Protein AF-A0A967AVQ7-F1 (afdb_monomer_lite)

Secondary structure (DSSP, 8-state):
-------S------EEEEEEEEE--TTEEEEEEEEEEEEETTEEEEEEEEEEEETTS-EEEEEEEEEEE-----

Radius of gyration: 19.81 Å; chains: 1; bounding box: 42×35×55 Å

pLDDT: mean 80.13, std 14.63, range [36.59, 94.0]

Foldseek 3Di:
DDDDPDDDDPDQDFDKDWDWDWDDDPFKIKIKIWIWTDRGVQWIKIKIKIWMATPVRHTDDIDIDIDTDDDDDD

Structure (mmCIF, N/CA/C/O backbone):
data_AF-A0A967AVQ7-F1
#
_entry.id   AF-A0A96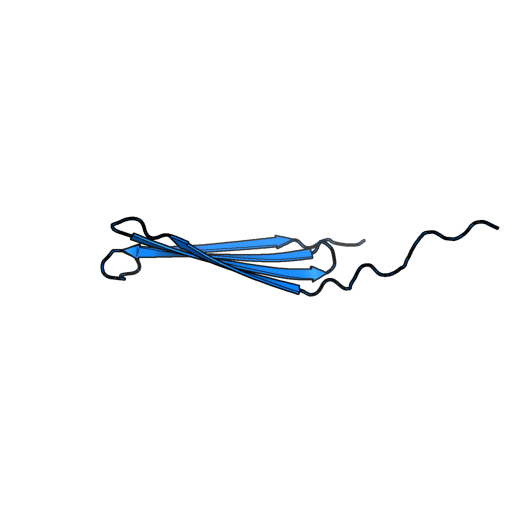7AVQ7-F1
#
loop_
_atom_site.group_PDB
_atom_site.id
_atom_site.type_symbol
_atom_site.label_atom_id
_atom_site.label_alt_id
_atom_site.label_comp_id
_atom_site.label_asym_id
_atom_site.label_entity_id
_atom_site.label_seq_id
_atom_site.pdbx_PDB_ins_code
_atom_site.Cartn_x
_atom_site.Cartn_y
_atom_site.Cartn_z
_atom_site.occupancy
_atom_site.B_iso_or_equiv
_atom_site.auth_seq_id
_atom_site.auth_comp_id
_atom_site.auth_asym_id
_atom_site.auth_atom_id
_atom_site.pdbx_PDB_model_num
ATOM 1 N N . MET A 1 1 ? 25.860 31.178 -34.389 1.00 46.62 1 MET A N 1
ATOM 2 C CA . MET A 1 1 ? 25.939 29.726 -34.115 1.00 46.62 1 MET A CA 1
ATOM 3 C C . MET A 1 1 ? 24.764 29.380 -33.210 1.00 46.62 1 MET A C 1
ATOM 5 O O . MET A 1 1 ? 24.628 30.072 -32.206 1.00 46.62 1 MET A O 1
ATOM 9 N N . PRO A 1 2 ? 23.865 28.444 -33.563 1.00 49.91 2 PRO A N 1
ATOM 10 C CA . PRO A 1 2 ? 22.739 28.115 -32.701 1.00 49.91 2 PRO A CA 1
ATOM 11 C C . PRO A 1 2 ? 23.219 27.211 -31.561 1.00 49.91 2 PRO A C 1
ATOM 13 O O . PRO A 1 2 ? 23.973 26.265 -31.781 1.00 49.91 2 PRO A O 1
ATOM 16 N N . VAL A 1 3 ? 22.809 27.536 -30.338 1.00 58.34 3 VAL A N 1
ATOM 17 C CA . VAL A 1 3 ? 23.064 26.730 -29.139 1.00 58.34 3 VAL A CA 1
ATOM 18 C C . VAL A 1 3 ? 22.096 25.540 -29.156 1.00 58.34 3 VAL A C 1
ATOM 20 O O . VAL A 1 3 ? 20.898 25.771 -29.333 1.00 58.34 3 VAL A O 1
ATOM 23 N N . PRO A 1 4 ? 22.542 24.285 -28.964 1.00 52.12 4 PRO A N 1
ATOM 24 C CA . PRO A 1 4 ? 21.614 23.180 -28.802 1.00 52.12 4 PRO A CA 1
ATOM 25 C C . PRO A 1 4 ? 20.983 23.259 -27.408 1.00 52.12 4 PRO A C 1
ATOM 27 O O . PRO A 1 4 ? 21.630 23.009 -26.393 1.00 52.12 4 PRO A O 1
ATOM 30 N N . LEU A 1 5 ? 19.701 23.613 -27.368 1.00 56.94 5 LEU A N 1
ATOM 31 C CA . LEU A 1 5 ? 18.819 23.373 -26.231 1.00 56.94 5 LEU A CA 1
ATOM 32 C C . LEU A 1 5 ? 18.253 21.964 -26.368 1.00 56.94 5 LEU A C 1
ATOM 34 O O . LEU A 1 5 ? 17.206 21.821 -26.978 1.00 56.94 5 LEU A O 1
ATOM 38 N N . THR A 1 6 ? 18.921 20.949 -25.823 1.00 60.44 6 THR A N 1
ATOM 39 C CA . THR A 1 6 ? 18.293 19.677 -25.416 1.00 60.44 6 THR A CA 1
ATOM 40 C C . THR A 1 6 ? 19.348 18.759 -24.801 1.00 60.44 6 THR A C 1
ATOM 42 O O . THR A 1 6 ? 20.476 18.728 -25.278 1.00 60.44 6 THR A O 1
ATOM 45 N N . TYR A 1 7 ? 18.951 17.987 -23.782 1.00 42.56 7 TYR A N 1
ATOM 46 C CA . TYR A 1 7 ? 19.668 16.846 -23.172 1.00 42.56 7 TYR A CA 1
ATOM 47 C C . TYR A 1 7 ? 20.512 17.062 -21.903 1.00 42.56 7 TYR A C 1
ATOM 49 O O . TYR A 1 7 ? 21.308 16.193 -21.556 1.00 42.56 7 TYR A O 1
ATOM 57 N N . TRP A 1 8 ? 20.272 18.110 -21.111 1.00 36.59 8 TRP A N 1
ATOM 58 C CA . TRP A 1 8 ? 20.769 18.130 -19.726 1.00 36.59 8 TRP A CA 1
ATOM 59 C C . TRP A 1 8 ? 19.756 17.471 -18.772 1.00 36.59 8 TRP A C 1
ATOM 61 O O . TRP A 1 8 ? 18.828 18.097 -18.273 1.00 36.59 8 TRP A O 1
ATOM 71 N N . THR A 1 9 ? 19.941 16.155 -18.609 1.00 46.78 9 THR A N 1
ATOM 72 C CA . THR A 1 9 ? 19.546 15.289 -17.478 1.00 46.78 9 THR A CA 1
ATOM 73 C C . THR A 1 9 ? 18.105 15.393 -16.963 1.00 46.78 9 THR A C 1
ATOM 75 O O . THR A 1 9 ? 17.830 16.040 -15.955 1.00 46.78 9 THR A O 1
ATOM 78 N N . ILE A 1 10 ? 17.202 14.610 -17.563 1.00 56.69 10 ILE A N 1
ATOM 79 C CA . ILE A 1 10 ? 16.086 14.034 -16.796 1.00 56.69 10 ILE A CA 1
ATOM 80 C C . ILE A 1 10 ? 16.749 13.194 -15.693 1.00 56.69 10 ILE A C 1
ATOM 82 O O . ILE A 1 10 ? 17.552 12.321 -16.040 1.00 56.69 10 ILE A O 1
ATOM 86 N N . PRO A 1 11 ? 16.511 13.442 -14.392 1.00 54.19 11 PRO A N 1
ATOM 87 C CA . PRO A 1 11 ? 17.062 12.558 -13.382 1.00 54.19 11 PRO A CA 1
ATOM 88 C C . PRO A 1 11 ? 16.518 11.158 -13.663 1.00 54.19 11 PRO A C 1
ATOM 90 O O . PRO A 1 11 ? 15.339 11.001 -13.979 1.00 54.19 11 PRO A O 1
ATOM 93 N N . LEU A 1 12 ? 17.385 10.149 -13.598 1.00 55.78 12 LEU A N 1
ATOM 94 C CA . LEU A 1 12 ? 16.986 8.747 -13.537 1.00 55.78 12 LEU A CA 1
ATOM 95 C C . LEU A 1 12 ? 16.077 8.631 -12.308 1.00 55.78 12 LEU A C 1
ATOM 97 O O . LEU A 1 12 ? 16.549 8.545 -11.178 1.00 55.78 12 LEU A O 1
ATOM 101 N N . VAL A 1 13 ? 14.773 8.810 -12.515 1.00 61.41 13 VAL A N 1
ATOM 102 C CA . VAL A 1 13 ? 13.793 8.907 -11.443 1.00 61.41 13 VAL A CA 1
ATOM 103 C C . VAL A 1 13 ? 13.623 7.503 -10.883 1.00 61.41 13 VAL A C 1
ATOM 105 O O . VAL A 1 13 ? 12.868 6.677 -11.387 1.00 61.41 13 VAL A O 1
ATOM 108 N N . PHE A 1 14 ? 14.419 7.245 -9.855 1.00 63.06 14 PHE A N 1
ATOM 109 C CA . PHE A 1 14 ? 14.240 6.168 -8.911 1.00 63.06 14 PHE A CA 1
ATOM 110 C C . PHE A 1 14 ? 13.932 6.818 -7.567 1.00 63.06 14 PHE A C 1
ATOM 112 O O . PHE A 1 14 ? 14.821 7.359 -6.908 1.00 63.06 14 PHE A O 1
ATOM 119 N N . TRP A 1 15 ? 12.662 6.828 -7.174 1.00 74.31 15 TRP A N 1
ATOM 120 C CA . TRP A 1 15 ? 12.271 7.273 -5.841 1.00 74.31 15 TRP A CA 1
ATOM 121 C C . TRP A 1 15 ? 11.059 6.492 -5.342 1.00 74.31 15 TRP A C 1
ATOM 123 O O . TRP A 1 15 ? 10.209 6.035 -6.109 1.00 74.31 15 TRP A O 1
ATOM 133 N N . ILE A 1 16 ? 10.993 6.338 -4.021 1.00 82.88 16 ILE A N 1
ATOM 134 C CA . ILE A 1 16 ? 9.865 5.741 -3.312 1.00 82.88 16 ILE A CA 1
ATOM 135 C C . ILE A 1 16 ? 9.214 6.852 -2.490 1.00 82.88 16 ILE A C 1
ATOM 137 O O . ILE A 1 16 ? 9.889 7.521 -1.710 1.00 82.88 16 ILE A O 1
ATOM 141 N N . ARG A 1 17 ? 7.906 7.064 -2.661 1.00 84.88 17 ARG A N 1
ATOM 142 C CA . ARG A 1 17 ? 7.096 7.835 -1.712 1.00 84.88 17 ARG A CA 1
ATOM 143 C C . ARG A 1 17 ? 6.256 6.868 -0.913 1.00 84.88 17 ARG A C 1
ATOM 145 O O . ARG A 1 17 ? 5.533 6.045 -1.470 1.00 84.88 17 ARG A O 1
ATOM 152 N N . HIS A 1 18 ? 6.341 7.023 0.394 1.00 87.94 18 HIS A N 1
ATOM 153 C CA . HIS A 1 18 ? 5.442 6.392 1.330 1.00 87.94 18 HIS A CA 1
ATOM 154 C C . HIS A 1 18 ? 4.618 7.481 2.006 1.00 87.94 18 HIS A C 1
ATOM 156 O O . HIS A 1 18 ? 5.170 8.489 2.448 1.00 87.94 18 HIS A O 1
ATOM 162 N N . LEU A 1 19 ? 3.307 7.290 2.058 1.00 87.06 19 LEU A N 1
ATOM 163 C CA . LEU A 1 19 ? 2.393 8.178 2.752 1.00 87.06 19 LEU A CA 1
ATOM 164 C C . LEU A 1 19 ? 1.467 7.339 3.622 1.00 87.06 19 LEU A C 1
ATOM 166 O O . LEU A 1 19 ? 0.731 6.490 3.122 1.00 87.06 19 LEU A O 1
ATOM 170 N N . LEU A 1 20 ? 1.518 7.606 4.920 1.00 90.00 20 LEU A N 1
ATOM 171 C CA . LEU A 1 20 ? 0.615 7.036 5.904 1.00 90.00 20 LEU A CA 1
ATOM 172 C C . LEU A 1 20 ? -0.447 8.077 6.255 1.00 90.00 20 LEU A C 1
ATOM 174 O O . LEU A 1 20 ? -0.146 9.260 6.409 1.00 90.00 20 LEU A O 1
ATOM 178 N N . SER A 1 21 ? -1.695 7.645 6.371 1.00 90.44 21 SER A N 1
ATOM 179 C CA . SER A 1 21 ? -2.813 8.470 6.822 1.00 90.44 21 SER A CA 1
ATOM 180 C C . SER A 1 21 ? -3.580 7.733 7.908 1.00 90.44 21 SER A C 1
ATOM 182 O O . SER A 1 21 ? -3.874 6.550 7.758 1.00 90.44 21 SER A O 1
ATOM 184 N N . ILE A 1 22 ? -3.893 8.443 8.990 1.00 89.75 22 ILE A N 1
ATOM 185 C CA . ILE A 1 22 ? -4.650 7.934 10.135 1.00 89.75 22 ILE A CA 1
ATOM 186 C C . ILE A 1 22 ? -5.843 8.863 10.338 1.00 89.75 22 ILE A C 1
ATOM 188 O O . ILE A 1 22 ? -5.669 10.082 10.391 1.00 89.75 22 ILE A O 1
ATOM 192 N N . VAL A 1 23 ? -7.040 8.292 10.437 1.00 89.81 23 VAL A N 1
ATOM 193 C CA . VAL A 1 23 ? -8.288 9.019 10.687 1.00 89.81 23 VAL A CA 1
ATOM 194 C C . VAL A 1 23 ? -8.997 8.355 11.868 1.00 89.81 23 VAL A C 1
ATOM 196 O O . VAL A 1 23 ? -9.112 7.135 11.922 1.00 89.81 23 VAL A O 1
ATOM 199 N N . LEU A 1 24 ? -9.402 9.168 12.847 1.00 89.38 24 LEU A N 1
ATOM 200 C CA . LEU A 1 24 ? -9.919 8.727 14.150 1.00 89.38 24 LEU A CA 1
ATOM 201 C C . LEU A 1 24 ? -11.281 9.380 14.453 1.00 89.38 24 LEU A C 1
ATOM 203 O O . LEU A 1 24 ? -11.363 10.277 15.297 1.00 89.38 24 LEU A O 1
ATOM 207 N N . PRO A 1 25 ? -12.360 9.018 13.746 1.00 81.94 25 PRO A N 1
ATOM 208 C CA . PRO A 1 25 ? -13.705 9.321 14.209 1.00 81.94 25 PRO A CA 1
ATOM 209 C C . PRO A 1 25 ? -14.018 8.502 15.470 1.00 81.94 25 PRO A C 1
ATOM 211 O O . PRO A 1 25 ? -13.508 7.404 15.666 1.00 81.94 25 PRO A O 1
ATOM 214 N N . ILE A 1 26 ? -14.884 9.028 16.335 1.00 79.12 26 ILE A N 1
ATOM 215 C CA . ILE A 1 26 ? -15.346 8.320 17.539 1.00 79.12 26 ILE A CA 1
ATOM 216 C C . ILE A 1 26 ? -15.970 6.991 17.090 1.00 79.12 26 ILE A C 1
ATOM 218 O O . ILE A 1 26 ? -16.943 7.019 16.334 1.00 79.12 26 ILE A O 1
ATOM 222 N N . GLY A 1 27 ? -15.414 5.850 17.496 1.00 78.44 27 GLY A N 1
ATOM 223 C CA . GLY A 1 27 ? -15.907 4.541 17.066 1.00 78.44 27 GLY A CA 1
ATOM 224 C C . GLY A 1 27 ? -14.947 3.724 16.204 1.00 78.44 27 GLY A C 1
ATOM 225 O O . GLY A 1 27 ? -15.056 2.501 16.170 1.00 78.44 27 GLY A O 1
ATOM 226 N N . ASN A 1 28 ? -14.080 4.379 15.420 1.00 83.31 28 ASN A N 1
ATOM 227 C CA . ASN A 1 28 ? -13.340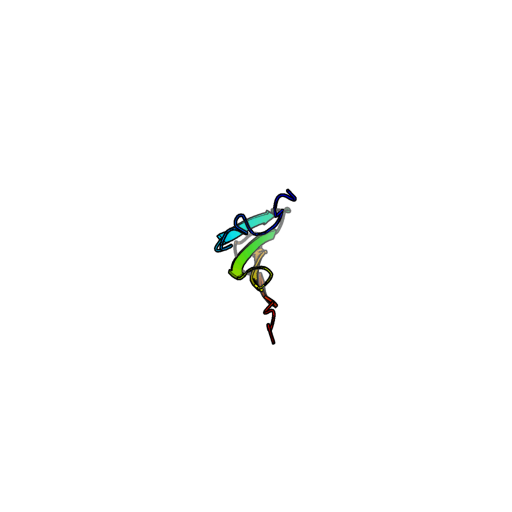 3.705 14.352 1.00 83.31 28 ASN A CA 1
ATOM 228 C C . ASN A 1 28 ? -11.944 4.303 14.139 1.00 83.31 28 ASN A C 1
ATOM 230 O O . ASN A 1 28 ? -11.736 5.511 14.222 1.00 83.31 28 ASN A O 1
ATOM 234 N N . LEU A 1 29 ? -10.991 3.442 13.800 1.00 87.69 29 LEU A N 1
ATOM 235 C CA . LEU A 1 29 ? -9.633 3.792 13.405 1.00 87.69 29 LEU A CA 1
ATOM 236 C C . LEU A 1 29 ? -9.418 3.355 11.954 1.00 87.69 29 LEU A C 1
ATOM 238 O O . LEU A 1 29 ? -9.320 2.165 11.660 1.00 87.69 29 LEU A O 1
ATOM 242 N N . ASP A 1 30 ? -9.304 4.331 11.058 1.00 89.19 30 ASP A N 1
ATOM 243 C CA . ASP A 1 30 ? -8.991 4.108 9.649 1.00 89.19 30 ASP A CA 1
ATOM 244 C C . ASP A 1 30 ? -7.507 4.382 9.395 1.00 89.19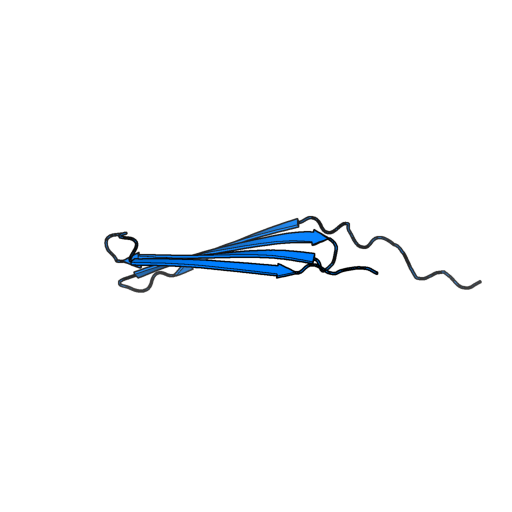 30 ASP A C 1
ATOM 246 O O . ASP A 1 30 ? -7.023 5.509 9.552 1.00 89.19 30 ASP A O 1
ATOM 250 N N . ILE A 1 31 ? -6.781 3.354 8.961 1.00 89.44 31 ILE A N 1
ATOM 251 C CA . ILE A 1 31 ? -5.369 3.433 8.593 1.00 89.44 31 ILE A CA 1
ATOM 252 C C . ILE A 1 31 ? -5.248 3.202 7.093 1.00 89.44 31 ILE A C 1
ATOM 254 O O . ILE A 1 31 ? -5.625 2.160 6.571 1.00 89.44 31 ILE A O 1
ATOM 258 N N . ASN A 1 32 ? -4.667 4.168 6.388 1.00 92.44 32 ASN A N 1
ATOM 259 C CA . ASN A 1 32 ? -4.373 4.042 4.968 1.00 92.44 32 ASN A CA 1
ATOM 260 C C . ASN A 1 32 ? -2.873 4.186 4.743 1.00 92.44 32 ASN A C 1
ATOM 262 O O . ASN A 1 32 ? -2.282 5.224 5.041 1.00 92.44 32 ASN A O 1
ATOM 266 N N . SER A 1 33 ? -2.261 3.156 4.178 1.00 91.69 33 SER A N 1
ATOM 267 C CA . SER A 1 33 ? -0.860 3.146 3.791 1.00 91.69 33 SER A CA 1
ATOM 268 C C . SER A 1 33 ? -0.745 3.169 2.275 1.00 91.69 33 SER A C 1
ATOM 270 O O . SER A 1 33 ? -1.332 2.347 1.577 1.00 91.69 33 SER A O 1
ATOM 272 N N . ARG A 1 34 ? 0.002 4.130 1.741 1.00 92.56 34 ARG A N 1
ATOM 273 C CA . ARG A 1 34 ? 0.189 4.324 0.306 1.00 92.56 34 ARG A CA 1
ATOM 274 C C . ARG A 1 34 ? 1.668 4.277 -0.026 1.00 92.56 34 ARG A C 1
ATOM 276 O O . ARG A 1 34 ? 2.451 5.071 0.490 1.00 92.56 34 ARG A O 1
ATOM 283 N N . LEU A 1 35 ? 2.032 3.388 -0.937 1.00 93.12 35 LEU A N 1
ATOM 284 C CA . LEU A 1 35 ? 3.378 3.247 -1.464 1.00 93.12 35 LEU A CA 1
ATOM 285 C C . LEU A 1 35 ? 3.364 3.528 -2.965 1.00 93.12 35 LEU A C 1
ATOM 287 O O . LEU A 1 35 ? 2.658 2.867 -3.722 1.00 93.12 35 LEU A O 1
ATOM 291 N N . GLN A 1 36 ? 4.166 4.492 -3.399 1.00 90.94 36 GLN A N 1
ATOM 292 C CA . GLN A 1 36 ? 4.410 4.774 -4.805 1.00 90.94 36 GLN A CA 1
ATOM 293 C C . GLN A 1 36 ? 5.892 4.593 -5.100 1.00 90.94 36 GLN A C 1
ATOM 295 O O . GLN A 1 36 ? 6.730 5.289 -4.528 1.00 90.94 36 GLN A O 1
ATOM 300 N N . TRP A 1 37 ? 6.201 3.683 -6.015 1.00 89.62 37 TRP A N 1
ATOM 301 C CA . TRP A 1 37 ? 7.549 3.416 -6.486 1.00 89.62 37 TRP A CA 1
ATOM 302 C C . TRP A 1 37 ? 7.649 3.742 -7.973 1.00 89.62 37 TRP A C 1
ATOM 304 O O . TRP A 1 37 ? 7.027 3.085 -8.808 1.00 89.62 37 TRP A O 1
ATOM 314 N N . GLU A 1 38 ? 8.431 4.767 -8.300 1.00 86.31 38 GLU A N 1
ATOM 315 C CA . GLU A 1 38 ? 8.755 5.130 -9.677 1.00 86.31 38 GLU A CA 1
ATOM 316 C C . GLU A 1 38 ? 10.156 4.596 -10.005 1.00 86.31 38 GLU A C 1
ATOM 318 O O . GLU A 1 38 ? 11.112 4.895 -9.287 1.00 86.31 38 GLU A O 1
ATOM 323 N N . TYR A 1 39 ? 10.260 3.749 -11.035 1.00 81.38 39 TYR A N 1
ATOM 324 C CA . TYR A 1 39 ? 11.505 3.050 -11.409 1.00 81.38 39 TYR A CA 1
ATOM 325 C C . TYR A 1 39 ? 12.018 3.422 -12.804 1.00 81.38 39 TYR A C 1
ATOM 327 O O . TYR A 1 39 ? 13.183 3.186 -13.123 1.00 81.38 39 TYR A O 1
ATOM 335 N N . ARG A 1 40 ? 11.150 3.979 -13.650 1.00 78.38 40 ARG A N 1
ATOM 336 C CA . ARG A 1 40 ? 11.476 4.572 -14.949 1.00 78.38 40 ARG A CA 1
ATOM 337 C C . ARG A 1 40 ? 10.571 5.786 -15.151 1.00 78.38 40 ARG A C 1
ATOM 339 O O . ARG A 1 40 ? 9.466 5.787 -14.609 1.00 78.38 40 ARG A O 1
ATOM 346 N N . PRO A 1 41 ? 10.981 6.783 -15.952 1.00 75.06 41 PRO A N 1
ATOM 347 C CA . PRO A 1 41 ? 10.141 7.941 -16.232 1.00 75.06 41 PRO A CA 1
ATOM 348 C C . PRO A 1 41 ? 8.756 7.486 -16.700 1.00 75.06 41 PRO A C 1
ATOM 350 O O . PRO A 1 41 ? 8.650 6.690 -17.634 1.00 75.06 41 PRO A O 1
ATOM 353 N N . LEU A 1 42 ? 7.702 7.968 -16.036 1.00 75.06 42 LEU A N 1
ATOM 354 C CA . LEU A 1 42 ? 6.300 7.641 -16.340 1.00 75.06 42 LEU A CA 1
ATOM 355 C C . LEU A 1 42 ? 5.886 6.175 -16.096 1.00 75.06 42 LEU A C 1
ATOM 357 O O . LEU A 1 42 ? 4.733 5.844 -16.355 1.00 75.06 42 LEU A O 1
ATOM 361 N N . SER A 1 43 ? 6.768 5.314 -15.577 1.00 81.88 43 SER A N 1
ATOM 362 C CA . SER A 1 43 ? 6.443 3.935 -15.187 1.00 81.88 43 SER A CA 1
ATOM 363 C C . SER A 1 43 ? 6.550 3.779 -13.672 1.00 81.88 43 SER A C 1
ATOM 365 O O . SER A 1 43 ? 7.611 3.976 -13.076 1.00 81.88 43 SER A O 1
ATOM 367 N N . TYR A 1 44 ? 5.436 3.422 -13.040 1.00 87.00 44 TYR A N 1
ATOM 368 C CA . TYR A 1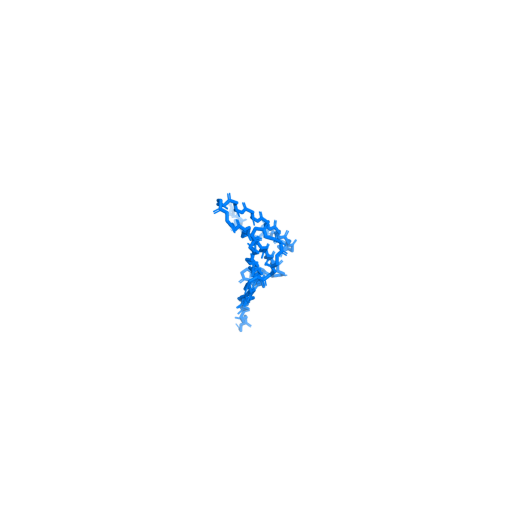 44 ? 5.315 3.388 -11.589 1.00 87.00 44 TYR A CA 1
ATOM 369 C C . TYR A 1 44 ? 4.467 2.212 -11.115 1.00 87.00 44 TYR A C 1
ATOM 371 O O . TYR A 1 44 ? 3.527 1.777 -11.782 1.00 87.00 44 TYR A O 1
ATOM 379 N N . VAL A 1 45 ? 4.786 1.727 -9.921 1.00 89.00 45 VAL A N 1
ATOM 380 C CA . VAL A 1 45 ? 3.933 0.830 -9.146 1.00 89.00 45 VAL A CA 1
ATOM 381 C C . VAL A 1 45 ? 3.350 1.623 -7.990 1.00 89.00 45 VAL A C 1
ATOM 383 O O . VAL A 1 45 ? 4.047 2.372 -7.308 1.00 89.00 45 VAL A O 1
ATOM 386 N N . TYR A 1 46 ? 2.056 1.464 -7.780 1.00 92.31 46 TYR A N 1
ATOM 387 C CA . TYR A 1 46 ? 1.310 2.139 -6.742 1.00 92.31 46 TYR A CA 1
ATOM 388 C C . TYR A 1 46 ? 0.489 1.114 -5.971 1.00 92.31 46 TYR A C 1
ATOM 390 O O . TYR A 1 46 ? -0.300 0.375 -6.559 1.00 92.31 46 TYR A O 1
ATOM 398 N N . VAL A 1 47 ? 0.688 1.067 -4.660 1.00 91.69 47 VAL A N 1
ATOM 399 C CA . VAL A 1 47 ? 0.008 0.149 -3.748 1.00 91.69 47 VAL A CA 1
ATOM 400 C C . VAL A 1 47 ? -0.658 0.970 -2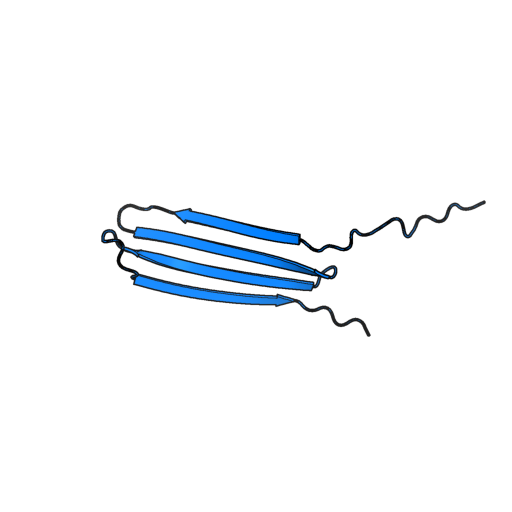.655 1.00 91.69 47 VAL A C 1
ATOM 402 O O . VAL A 1 47 ? -0.030 1.846 -2.061 1.00 91.69 47 VAL A O 1
ATOM 405 N N . VAL A 1 48 ? -1.930 0.691 -2.391 1.00 93.12 48 VAL A N 1
ATOM 406 C CA . VAL A 1 48 ? -2.677 1.249 -1.262 1.00 93.12 48 VAL A CA 1
ATOM 407 C C . VAL A 1 48 ? -3.192 0.099 -0.430 1.00 93.12 48 VAL A C 1
ATOM 409 O O . VAL A 1 48 ? -3.875 -0.780 -0.947 1.00 93.12 48 VAL A O 1
ATOM 412 N N . LEU A 1 49 ? -2.860 0.128 0.848 1.00 92.06 49 LEU A N 1
ATOM 413 C CA . LEU A 1 49 ? -3.399 -0.742 1.874 1.00 92.06 49 LEU A CA 1
ATOM 414 C C . LEU A 1 49 ? -4.323 0.110 2.733 1.00 92.06 49 LEU A C 1
ATOM 416 O O . LEU A 1 49 ? -3.948 1.208 3.144 1.00 92.06 49 LEU A O 1
ATOM 420 N N . THR A 1 50 ? -5.533 -0.374 2.957 1.00 92.31 50 THR A N 1
ATOM 421 C CA . THR A 1 50 ? -6.541 0.301 3.769 1.00 92.31 50 THR A CA 1
ATOM 422 C C . THR A 1 50 ? -6.998 -0.678 4.834 1.00 92.31 50 THR A C 1
ATOM 424 O O . THR A 1 50 ? -7.484 -1.752 4.487 1.00 92.31 50 THR A O 1
ATOM 427 N N . ASP A 1 51 ? -6.879 -0.312 6.097 1.00 90.69 51 ASP A N 1
ATOM 428 C CA . ASP A 1 51 ? -7.390 -1.081 7.222 1.00 90.69 51 ASP A CA 1
ATOM 429 C C . ASP A 1 51 ? -8.367 -0.224 8.018 1.00 90.69 51 ASP A C 1
ATOM 431 O O . ASP A 1 51 ? -8.109 0.952 8.280 1.00 90.69 51 ASP A O 1
ATOM 435 N N . ASN A 1 52 ? -9.474 -0.833 8.426 1.00 89.94 52 ASN A N 1
ATOM 436 C C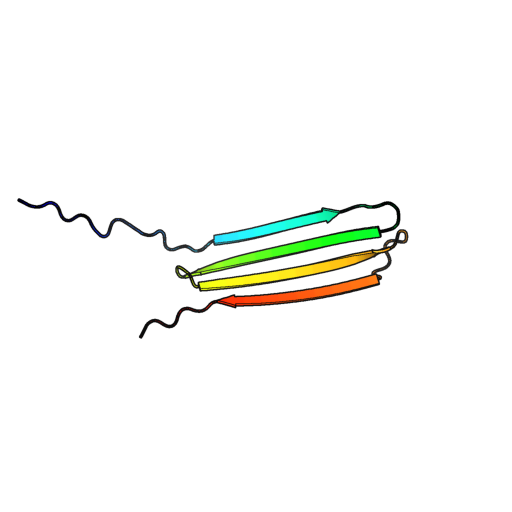A . ASN A 1 52 ? -10.441 -0.251 9.343 1.00 89.94 52 ASN A CA 1
ATOM 437 C C . ASN A 1 52 ? -10.493 -1.111 10.610 1.00 89.94 52 ASN A C 1
ATOM 439 O O . ASN A 1 52 ? -10.695 -2.327 10.542 1.00 89.94 52 ASN A O 1
ATOM 443 N N . TYR A 1 53 ? -10.330 -0.461 11.755 1.00 88.44 53 TYR A N 1
ATOM 444 C CA . TYR A 1 53 ? -10.409 -1.055 13.080 1.00 88.44 53 TYR A CA 1
ATOM 445 C C . TYR A 1 53 ? -11.570 -0.435 13.859 1.00 88.44 53 TYR A C 1
ATOM 447 O O . TYR A 1 53 ? -11.822 0.764 13.762 1.00 88.44 53 TYR A O 1
ATOM 455 N N . ASN A 1 54 ? -12.250 -1.243 14.664 1.00 84.31 54 ASN A N 1
ATOM 456 C CA . ASN A 1 54 ? -13.266 -0.785 15.614 1.00 84.31 54 ASN A CA 1
ATOM 457 C C . ASN A 1 54 ? -12.607 -0.258 16.914 1.00 84.31 54 ASN A C 1
ATOM 459 O O . ASN A 1 54 ? -11.416 -0.479 17.142 1.00 84.31 54 ASN A O 1
ATOM 463 N N . ASP A 1 55 ? -13.377 0.354 17.815 1.00 81.19 55 ASP A N 1
ATOM 464 C CA . ASP A 1 55 ? -12.950 0.874 19.130 1.00 81.19 55 ASP A CA 1
ATOM 465 C C . ASP A 1 55 ? -12.173 -0.126 20.002 1.00 81.19 55 ASP A C 1
ATOM 467 O O . ASP A 1 55 ? -11.378 0.254 20.859 1.00 81.19 55 ASP A O 1
ATOM 471 N N . GLN A 1 56 ? -12.391 -1.424 19.790 1.00 84.06 56 GLN A N 1
ATOM 472 C CA . GLN A 1 56 ? -11.695 -2.504 20.496 1.00 84.06 56 GLN A CA 1
ATOM 473 C C . GLN A 1 56 ? -10.375 -2.916 19.819 1.00 84.06 56 GLN A C 1
ATOM 475 O O . GLN A 1 56 ? -9.837 -3.974 20.137 1.00 84.06 56 GLN A O 1
ATOM 480 N N . LEU A 1 57 ? -9.878 -2.120 18.861 1.00 79.69 57 LEU A N 1
ATOM 481 C CA . LEU A 1 57 ? -8.734 -2.431 17.992 1.00 79.69 57 LEU A CA 1
ATOM 482 C C . LEU A 1 57 ? -8.899 -3.748 17.219 1.00 79.69 57 LEU A C 1
ATOM 484 O O . LEU A 1 57 ? -7.923 -4.342 16.764 1.00 79.69 57 LEU A O 1
ATOM 488 N N . ASN A 1 58 ? -10.139 -4.210 17.058 1.00 85.75 58 ASN A N 1
ATOM 489 C CA . ASN A 1 58 ? -10.428 -5.386 16.258 1.00 85.75 58 ASN A CA 1
ATOM 490 C C . ASN A 1 58 ? -10.521 -4.981 14.786 1.00 85.75 58 ASN A C 1
ATOM 492 O O . ASN A 1 58 ? -11.210 -4.012 14.462 1.00 85.75 58 ASN A O 1
ATOM 496 N N . GLN A 1 59 ? -9.830 -5.711 13.913 1.00 85.44 59 GLN A N 1
ATOM 497 C CA . GLN A 1 59 ? -9.831 -5.443 12.477 1.00 85.44 59 GLN A CA 1
ATOM 498 C C . GLN A 1 59 ? -11.216 -5.766 11.906 1.00 85.44 59 GLN A C 1
ATOM 500 O O . GLN A 1 59 ? -11.681 -6.903 11.987 1.00 85.44 59 GLN A O 1
ATOM 505 N N . THR A 1 60 ? -11.887 -4.762 11.349 1.00 87.75 60 THR A N 1
ATOM 506 C CA . THR A 1 60 ? -13.250 -4.894 10.819 1.00 87.75 60 THR A CA 1
ATOM 507 C C . THR A 1 60 ? -13.226 -5.204 9.331 1.00 87.75 60 THR A C 1
ATOM 509 O O . THR A 1 60 ? -13.962 -6.063 8.850 1.00 87.75 60 THR A O 1
ATOM 512 N N . ASN A 1 61 ? -12.382 -4.489 8.590 1.00 87.94 61 ASN A N 1
ATOM 513 C CA . ASN A 1 61 ? -12.238 -4.651 7.153 1.00 87.94 61 ASN A CA 1
ATOM 514 C C . ASN A 1 61 ? -10.827 -4.262 6.721 1.00 87.94 61 ASN A C 1
ATOM 516 O O . ASN A 1 61 ? -10.212 -3.375 7.311 1.00 87.94 61 ASN A O 1
ATOM 520 N N . TRP A 1 62 ? -10.351 -4.898 5.659 1.00 93.62 62 TRP A N 1
ATOM 521 C CA . TRP A 1 62 ? -9.081 -4.572 5.041 1.00 93.62 62 TRP A CA 1
ATOM 522 C C . TRP A 1 62 ? -9.196 -4.654 3.527 1.00 93.62 62 TRP A C 1
ATOM 524 O O . TRP A 1 62 ? -9.990 -5.412 2.969 1.00 93.62 62 TRP A O 1
ATOM 534 N N . GLY A 1 63 ? -8.406 -3.835 2.852 1.00 91.94 63 GLY A N 1
ATOM 535 C CA . GLY A 1 63 ? -8.424 -3.711 1.409 1.00 91.94 63 GLY A CA 1
ATOM 536 C C . GLY A 1 63 ? -7.032 -3.443 0.875 1.00 91.94 63 GLY A C 1
ATOM 537 O O . GLY A 1 63 ? -6.235 -2.727 1.480 1.00 91.94 63 GLY A O 1
ATOM 538 N N . VAL A 1 64 ? -6.749 -4.010 -0.294 1.00 93.56 64 VAL A N 1
ATOM 539 C CA . VAL A 1 64 ? -5.547 -3.700 -1.060 1.00 93.56 64 VAL A CA 1
ATOM 540 C C . VAL A 1 64 ? -5.941 -3.272 -2.464 1.00 93.56 64 VAL A C 1
ATOM 542 O O . VAL A 1 64 ? -6.740 -3.925 -3.133 1.00 93.56 64 VAL A O 1
ATOM 545 N N . ALA A 1 65 ? -5.368 -2.167 -2.921 1.00 94.00 65 ALA A N 1
ATOM 546 C CA . ALA A 1 65 ? -5.500 -1.689 -4.284 1.00 94.00 65 ALA A CA 1
ATOM 547 C C . ALA A 1 65 ? -4.111 -1.544 -4.901 1.00 94.00 65 ALA A C 1
ATOM 549 O O . ALA A 1 65 ? -3.226 -0.904 -4.333 1.00 94.00 65 ALA A O 1
ATOM 550 N N . VAL A 1 66 ? -3.930 -2.123 -6.086 1.00 93.75 66 VAL A N 1
ATOM 551 C CA . VAL A 1 66 ? -2.673 -2.058 -6.833 1.00 93.75 66 VAL A CA 1
ATOM 552 C C . VAL A 1 66 ? -2.933 -1.414 -8.187 1.00 93.75 66 VAL A C 1
ATOM 554 O O . VAL A 1 66 ? -3.846 -1.803 -8.912 1.00 93.75 66 VAL A O 1
ATOM 557 N N . LYS A 1 67 ? -2.112 -0.427 -8.537 1.00 92.50 67 LYS A N 1
ATOM 558 C CA . LYS A 1 67 ? -2.093 0.218 -9.847 1.00 92.50 67 LYS A CA 1
ATOM 559 C C . LYS A 1 67 ? -0.675 0.168 -10.392 1.00 92.50 67 LYS A C 1
ATOM 561 O O . LYS A 1 67 ? 0.253 0.698 -9.788 1.00 92.50 67 LYS A O 1
ATOM 566 N N . VAL A 1 68 ? -0.520 -0.453 -11.551 1.00 91.31 68 VAL A N 1
ATOM 567 C CA . VAL A 1 68 ? 0.756 -0.531 -12.261 1.00 91.31 68 VAL A CA 1
ATOM 568 C C . VAL A 1 68 ? 0.635 0.285 -13.534 1.00 91.31 68 VAL A C 1
ATOM 570 O O . VAL A 1 68 ? -0.339 0.157 -14.273 1.00 91.31 68 VAL A O 1
ATOM 573 N N . ASN A 1 69 ? 1.619 1.138 -13.778 1.00 88.44 69 ASN A N 1
ATOM 574 C CA . ASN A 1 69 ? 1.793 1.818 -15.044 1.00 88.44 69 ASN A CA 1
ATOM 575 C C . ASN A 1 69 ? 3.140 1.403 -15.631 1.00 88.44 69 ASN A C 1
ATOM 577 O O . ASN A 1 69 ? 4.181 1.557 -14.987 1.00 88.44 69 ASN A O 1
ATOM 581 N N . TYR A 1 70 ? 3.092 0.855 -16.839 1.00 85.12 70 TYR A N 1
ATOM 582 C CA . TYR A 1 70 ? 4.264 0.497 -17.617 1.00 85.12 70 TYR A CA 1
ATOM 583 C C . TYR A 1 70 ? 4.128 1.128 -18.996 1.00 85.12 70 TYR A C 1
ATOM 585 O O . TYR A 1 70 ? 3.165 0.856 -19.719 1.00 85.12 70 TYR A O 1
ATOM 593 N N . ARG A 1 71 ? 5.087 1.978 -19.357 1.00 81.19 71 ARG A N 1
ATOM 594 C CA . ARG A 1 71 ? 5.166 2.548 -20.697 1.00 81.19 71 ARG A CA 1
ATOM 595 C C . ARG A 1 71 ? 6.022 1.634 -21.571 1.00 81.19 71 ARG A C 1
ATOM 597 O O . ARG A 1 71 ? 7.224 1.522 -21.347 1.00 81.19 71 ARG A O 1
ATOM 604 N N . PHE A 1 72 ? 5.395 1.004 -22.561 1.00 78.12 72 PHE A N 1
ATOM 605 C CA . PHE A 1 72 ? 6.099 0.295 -23.627 1.00 78.12 72 PHE A CA 1
ATOM 606 C C . PHE A 1 72 ? 6.717 1.336 -24.570 1.00 78.12 72 PHE A C 1
ATOM 608 O O . PHE A 1 72 ? 5.988 2.146 -25.140 1.00 78.12 72 PHE A O 1
ATOM 615 N N . ASP A 1 73 ? 8.042 1.345 -24.687 1.00 74.69 73 ASP A N 1
ATOM 616 C CA . ASP A 1 73 ? 8.752 2.042 -25.766 1.00 74.69 73 ASP A CA 1
ATOM 617 C C . ASP A 1 73 ? 8.923 1.030 -26.908 1.00 74.69 73 ASP A C 1
ATOM 619 O O . ASP A 1 73 ? 9.392 -0.085 -26.658 1.00 74.69 73 ASP A O 1
ATOM 623 N N . PHE A 1 74 ? 8.485 1.384 -28.116 1.00 63.16 74 PHE A N 1
ATOM 624 C CA . PHE A 1 74 ? 8.616 0.587 -29.340 1.00 63.16 74 PHE A CA 1
ATOM 625 C C . PHE A 1 74 ? 9.365 1.380 -30.408 1.00 63.16 74 PHE A C 1
ATOM 627 O O . PHE A 1 74 ? 9.167 2.616 -30.467 1.00 63.16 74 PHE A O 1
#

Organism: NCBI:txid2696054

Sequence (74 aa):
MPVPLTYWTIPLVFWIRHLLSIVLPIGNLDINSRLQWEYRPLSYVYVVLTDNYNDQLNQTNWGVAVKVNYRFDF